Protein AF-A0A7C7J4L9-F1 (afdb_monomer_lite)

Foldseek 3Di:
DDWDQDDDPDDDPPDPTDDDDDDPDPVVVVCVCPPPVCVVVVVVVVVVDDDDDDDDDDDD

Secondary structure (DSSP, 8-state):
-EE-PPP--SS----S--EE---S-HHHHHHHHT-TTTHHHHHHHHHH--------PPP-

Radius of gyration: 13.45 Å; chains: 1; bounding box: 27×20×36 Å

Structure (mmCIF, N/CA/C/O backbone):
data_AF-A0A7C7J4L9-F1
#
_entry.id   AF-A0A7C7J4L9-F1
#
loop_
_atom_site.group_PDB
_atom_site.id
_atom_site.type_symbol
_atom_site.label_atom_id
_atom_site.label_alt_id
_atom_site.label_comp_id
_atom_site.label_asym_id
_atom_site.label_entity_id
_atom_site.label_seq_id
_atom_site.pdbx_PDB_ins_code
_atom_site.Cartn_x
_atom_site.Cartn_y
_atom_site.Cartn_z
_atom_site.occupancy
_atom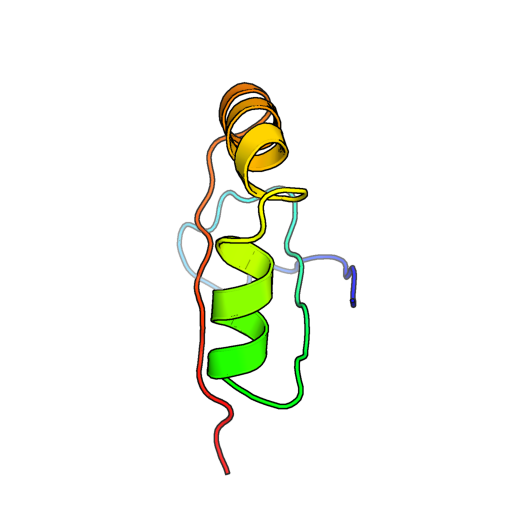_site.B_iso_or_equ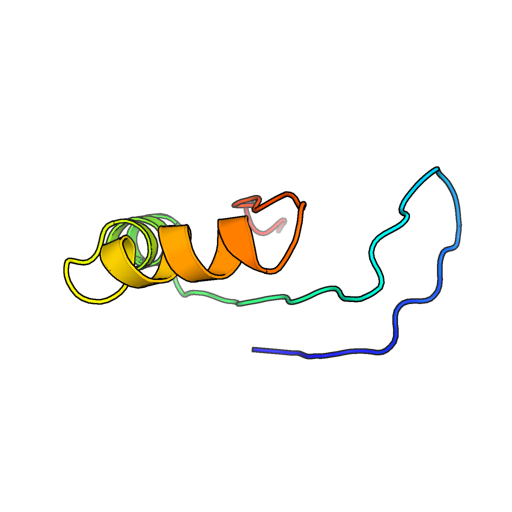iv
_atom_site.auth_seq_id
_atom_site.auth_comp_id
_atom_site.auth_asym_id
_atom_site.auth_atom_id
_atom_site.pdbx_PDB_model_num
ATOM 1 N N . MET A 1 1 ? 2.530 -12.046 0.682 1.00 63.59 1 MET A N 1
ATOM 2 C CA . MET A 1 1 ? 3.499 -10.998 0.279 1.00 63.59 1 MET A CA 1
ATOM 3 C C . MET A 1 1 ? 4.429 -11.599 -0.755 1.00 63.59 1 MET A C 1
ATOM 5 O O . MET A 1 1 ? 5.165 -12.516 -0.412 1.00 63.59 1 MET A O 1
ATOM 9 N N . VAL A 1 2 ? 4.404 -11.098 -1.986 1.00 69.56 2 VAL A N 1
ATOM 10 C CA . VAL A 1 2 ? 5.381 -11.485 -3.014 1.00 69.56 2 VAL A CA 1
ATOM 11 C C . VAL A 1 2 ? 6.382 -10.342 -3.178 1.00 69.56 2 VAL A C 1
ATOM 13 O O . VAL A 1 2 ? 5.995 -9.175 -3.272 1.00 69.56 2 VAL A O 1
ATOM 16 N N . ARG A 1 3 ? 7.677 -10.674 -3.172 1.00 69.06 3 ARG A N 1
ATOM 17 C CA . ARG A 1 3 ? 8.756 -9.780 -3.611 1.00 69.06 3 ARG A CA 1
ATOM 18 C C . ARG A 1 3 ? 9.329 -10.365 -4.893 1.00 69.06 3 ARG A C 1
ATOM 20 O O . ARG A 1 3 ? 9.815 -11.491 -4.869 1.00 69.06 3 ARG A O 1
ATOM 27 N N . GLY A 1 4 ? 9.245 -9.617 -5.985 1.00 68.62 4 GLY A N 1
ATOM 28 C CA . GLY A 1 4 ? 9.754 -10.025 -7.292 1.00 68.62 4 GLY A CA 1
ATOM 29 C C . GLY A 1 4 ? 10.768 -9.023 -7.827 1.00 68.62 4 GLY A C 1
ATOM 30 O O . GLY A 1 4 ? 10.756 -7.854 -7.432 1.00 68.62 4 GLY A O 1
ATOM 31 N N . ALA A 1 5 ? 11.639 -9.490 -8.722 1.00 77.31 5 ALA A N 1
ATOM 32 C CA . ALA A 1 5 ? 12.407 -8.593 -9.574 1.00 77.31 5 ALA A CA 1
ATOM 33 C C . ALA A 1 5 ? 11.433 -7.795 -10.452 1.00 77.31 5 ALA A C 1
ATOM 35 O O . ALA A 1 5 ? 10.438 -8.338 -10.932 1.00 77.31 5 ALA A O 1
ATOM 36 N N . VAL A 1 6 ? 11.704 -6.503 -10.619 1.00 80.56 6 VAL A N 1
ATOM 37 C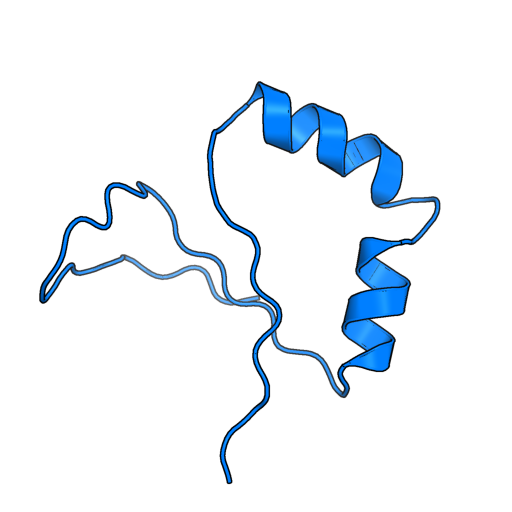 CA . VAL A 1 6 ? 10.876 -5.618 -11.439 1.00 80.56 6 VAL A CA 1
ATOM 38 C C . VAL A 1 6 ? 11.551 -5.450 -12.790 1.00 80.56 6 VAL A C 1
ATOM 40 O O . VAL A 1 6 ? 12.662 -4.931 -12.859 1.00 80.56 6 VAL A O 1
ATOM 43 N N . GLU A 1 7 ? 10.867 -5.858 -13.854 1.00 86.12 7 GLU A N 1
ATOM 44 C CA . GLU A 1 7 ? 11.236 -5.508 -15.222 1.00 86.12 7 GLU A CA 1
ATOM 45 C C . GLU A 1 7 ? 10.334 -4.370 -15.693 1.00 86.12 7 GLU A C 1
ATOM 47 O O . GLU A 1 7 ? 9.106 -4.482 -15.697 1.00 86.12 7 GLU A O 1
ATOM 52 N N . LYS A 1 8 ? 10.942 -3.237 -16.044 1.00 85.38 8 LYS A N 1
ATOM 53 C CA . LYS A 1 8 ? 10.199 -2.082 -16.539 1.00 85.38 8 LYS A CA 1
ATOM 54 C C . LYS A 1 8 ? 9.956 -2.249 -18.034 1.00 85.38 8 LYS A C 1
ATOM 56 O O . LYS A 1 8 ? 10.898 -2.142 -18.811 1.00 85.38 8 LYS A O 1
ATOM 61 N N . LEU A 1 9 ? 8.697 -2.444 -18.416 1.00 89.94 9 LEU A N 1
ATOM 62 C CA . LEU A 1 9 ? 8.301 -2.533 -19.822 1.00 89.94 9 LEU A CA 1
ATOM 63 C C . LEU A 1 9 ? 8.121 -1.140 -20.445 1.00 89.94 9 LEU A C 1
ATOM 65 O O . LEU A 1 9 ? 8.679 -0.865 -21.500 1.00 89.94 9 LEU A O 1
ATOM 69 N N . GLU A 1 10 ? 7.412 -0.231 -19.765 1.00 88.31 10 GLU A N 1
ATOM 70 C CA . GLU A 1 10 ? 7.131 1.134 -20.235 1.00 88.31 10 GLU A CA 1
ATOM 71 C C . GLU A 1 10 ? 6.999 2.127 -19.056 1.00 88.31 10 GLU A C 1
ATOM 73 O O . GLU A 1 10 ? 6.865 1.730 -17.895 1.00 88.31 10 GLU A O 1
ATOM 78 N N . GLY A 1 11 ? 7.035 3.436 -19.344 1.00 86.62 11 GLY A N 1
ATOM 79 C CA . GLY A 1 11 ? 6.789 4.512 -18.374 1.00 86.62 11 GLY A CA 1
ATOM 80 C C . GLY A 1 11 ? 7.992 4.951 -17.522 1.00 86.62 11 GLY A C 1
ATOM 81 O O . GLY A 1 11 ? 9.143 4.558 -17.730 1.00 86.62 11 GLY A O 1
ATOM 82 N N . ASN A 1 12 ? 7.705 5.802 -16.532 1.00 83.38 12 ASN A N 1
ATOM 83 C CA . ASN A 1 12 ? 8.704 6.453 -15.674 1.00 83.38 12 ASN A CA 1
ATOM 84 C C . ASN A 1 12 ? 8.793 5.835 -14.273 1.00 83.38 12 ASN A C 1
ATOM 86 O O . ASN A 1 12 ? 9.182 6.511 -13.324 1.00 83.38 12 ASN A O 1
ATOM 90 N N . PHE A 1 13 ? 8.442 4.554 -14.131 1.00 82.75 13 PHE A N 1
ATOM 91 C CA . PHE A 1 13 ? 8.625 3.852 -12.865 1.00 82.75 13 PHE A CA 1
ATOM 92 C C . PHE A 1 13 ? 10.117 3.836 -12.500 1.00 82.75 13 PHE A C 1
ATOM 94 O O . PHE A 1 13 ? 10.926 3.175 -13.153 1.00 82.75 13 PHE A O 1
ATOM 101 N N . SER A 1 14 ? 10.481 4.620 -11.485 1.00 72.81 14 SER A N 1
ATOM 102 C CA . SER A 1 14 ? 11.843 4.743 -10.950 1.00 72.81 14 SER A CA 1
ATOM 103 C C . SER A 1 14 ? 12.066 3.863 -9.718 1.00 72.81 14 SER A C 1
ATOM 105 O O . SER A 1 14 ? 13.166 3.837 -9.166 1.00 72.81 14 SER A O 1
ATOM 107 N N . GLY A 1 15 ? 11.027 3.151 -9.270 1.00 69.19 15 GLY A N 1
ATOM 108 C CA . GLY A 1 15 ? 11.053 2.380 -8.039 1.00 69.19 15 GLY A CA 1
ATOM 109 C C . GLY A 1 15 ? 12.066 1.241 -8.103 1.00 69.19 15 GLY A C 1
ATOM 110 O O . GLY A 1 15 ? 11.937 0.317 -8.900 1.00 69.19 15 GLY A O 1
ATOM 111 N N . ALA A 1 16 ? 13.039 1.254 -7.190 1.00 74.62 16 ALA A N 1
ATOM 112 C CA . ALA A 1 16 ? 13.985 0.150 -7.016 1.00 74.62 16 ALA A CA 1
ATOM 113 C C . ALA A 1 16 ? 13.320 -1.131 -6.467 1.00 74.62 16 ALA A C 1
ATOM 115 O O . ALA A 1 16 ? 13.948 -2.187 -6.400 1.00 74.62 16 ALA A O 1
ATOM 116 N N . ARG A 1 17 ? 12.060 -1.042 -6.014 1.00 84.00 17 ARG A N 1
ATOM 117 C CA . ARG A 1 17 ? 11.355 -2.121 -5.325 1.00 84.00 17 ARG A CA 1
ATOM 118 C C . ARG A 1 17 ? 9.844 -2.032 -5.525 1.00 84.00 17 ARG A C 1
ATOM 120 O O . ARG A 1 17 ? 9.257 -0.976 -5.322 1.00 84.00 17 ARG A O 1
ATOM 127 N N . MET A 1 18 ? 9.221 -3.175 -5.809 1.00 87.50 18 MET A N 1
ATOM 128 C CA . MET A 1 18 ? 7.767 -3.360 -5.821 1.00 87.50 18 MET A CA 1
ATOM 129 C C . MET A 1 18 ? 7.372 -4.425 -4.790 1.00 87.50 18 MET A C 1
ATOM 131 O O . MET A 1 18 ? 8.070 -5.429 -4.622 1.00 87.50 18 MET A O 1
ATOM 135 N N . VAL A 1 19 ? 6.278 -4.197 -4.061 1.00 89.56 19 VAL A N 1
ATOM 136 C CA . VAL A 1 19 ? 5.744 -5.141 -3.067 1.00 89.56 19 VAL A CA 1
ATOM 137 C C . VAL A 1 19 ? 4.251 -5.300 -3.301 1.00 89.56 19 VAL A C 1
ATOM 139 O O . VAL A 1 19 ? 3.526 -4.311 -3.280 1.00 89.56 19 VAL A O 1
ATOM 142 N N . VAL A 1 20 ? 3.799 -6.544 -3.473 1.00 90.69 20 VAL A N 1
ATOM 143 C CA . VAL A 1 20 ? 2.374 -6.875 -3.602 1.00 90.69 20 VAL A CA 1
ATOM 144 C C . VAL A 1 20 ? 1.934 -7.687 -2.386 1.00 90.69 20 VAL A C 1
ATOM 146 O O . VAL A 1 20 ? 2.573 -8.679 -1.999 1.00 90.69 20 VAL A O 1
ATOM 149 N N . ILE A 1 21 ? 0.852 -7.234 -1.754 1.00 92.12 21 ILE A N 1
ATOM 150 C CA . ILE A 1 21 ? 0.239 -7.865 -0.585 1.00 92.12 21 ILE A CA 1
ATOM 151 C C . ILE A 1 21 ? -1.217 -8.149 -0.939 1.00 92.12 21 ILE A C 1
ATOM 153 O O . ILE A 1 21 ? -2.008 -7.228 -1.100 1.00 92.12 21 ILE A O 1
ATOM 157 N N . GLU A 1 22 ? -1.542 -9.429 -1.070 1.00 92.38 22 GLU A N 1
ATOM 158 C CA . GLU A 1 22 ? -2.916 -9.894 -1.218 1.00 92.38 22 GLU A CA 1
ATOM 159 C C . GLU A 1 22 ? -3.608 -9.925 0.148 1.00 92.38 22 GLU A C 1
ATOM 161 O O . GLU A 1 22 ? -2.976 -10.203 1.173 1.00 92.38 22 GLU A O 1
ATOM 166 N N . SER A 1 23 ? -4.900 -9.613 0.154 1.00 91.81 23 SER A N 1
ATOM 167 C CA . SER A 1 23 ? -5.746 -9.611 1.340 1.00 91.81 23 SER A CA 1
ATOM 168 C C . SER A 1 23 ? -7.158 -10.038 0.962 1.00 91.81 23 SER A C 1
ATOM 170 O O . SER A 1 23 ? -7.616 -9.743 -0.139 1.00 91.81 23 SER A O 1
ATOM 172 N N . ASP A 1 24 ? -7.861 -10.665 1.902 1.00 91.19 24 ASP A N 1
ATOM 173 C CA . ASP A 1 24 ? -9.200 -11.227 1.689 1.00 91.19 24 ASP A CA 1
ATOM 174 C C . ASP A 1 24 ? -10.258 -10.176 1.314 1.00 91.19 24 ASP A C 1
ATOM 176 O O . ASP A 1 24 ? -11.297 -10.498 0.743 1.00 91.19 24 ASP A O 1
ATOM 180 N N . SER A 1 25 ? -10.048 -8.909 1.689 1.00 93.38 25 SER A N 1
ATOM 181 C CA . SER A 1 25 ? -10.986 -7.819 1.403 1.00 93.38 25 SER A CA 1
ATOM 182 C C . SER A 1 25 ? -10.336 -6.443 1.524 1.00 93.38 25 SER A C 1
ATOM 184 O O . SER A 1 25 ? -9.368 -6.250 2.262 1.00 93.38 25 SER A O 1
ATOM 186 N N . LYS A 1 26 ? -10.944 -5.434 0.889 1.00 93.25 26 LYS A N 1
ATOM 187 C CA . LYS A 1 26 ? -10.537 -4.028 1.058 1.00 93.25 26 LYS A CA 1
ATOM 188 C C . LYS A 1 26 ? -10.585 -3.572 2.516 1.00 93.25 26 LYS A C 1
ATOM 190 O O . LYS A 1 26 ? -9.735 -2.801 2.953 1.00 93.25 26 LYS A O 1
ATOM 195 N N . ASP A 1 27 ? -11.570 -4.038 3.281 1.00 95.25 27 ASP A N 1
ATOM 196 C CA . ASP A 1 27 ? -11.704 -3.647 4.684 1.00 95.25 27 ASP A CA 1
ATOM 197 C C . ASP A 1 27 ? -10.580 -4.223 5.544 1.00 95.25 27 ASP A C 1
ATOM 199 O O . ASP A 1 27 ? -10.126 -3.559 6.474 1.00 95.25 27 ASP A O 1
ATOM 203 N N . ALA A 1 28 ? -10.080 -5.419 5.218 1.00 94.81 28 ALA A N 1
ATOM 204 C CA . ALA A 1 28 ? -8.895 -5.966 5.869 1.00 94.81 28 ALA A CA 1
ATOM 205 C C . ALA A 1 28 ? -7.650 -5.110 5.583 1.00 94.81 28 ALA A C 1
ATOM 207 O O . ALA A 1 28 ? -6.911 -4.796 6.518 1.00 94.81 28 ALA A O 1
ATOM 208 N N . VAL A 1 29 ? -7.472 -4.637 4.343 1.00 95.19 29 VAL A N 1
ATOM 209 C CA . VAL A 1 29 ? -6.383 -3.706 3.989 1.00 95.19 29 VAL A CA 1
ATOM 210 C C . VAL A 1 29 ? -6.492 -2.402 4.778 1.00 95.19 29 VAL A C 1
ATOM 212 O O . VAL A 1 29 ? -5.500 -1.951 5.351 1.00 95.19 29 VAL A O 1
ATOM 215 N N . LYS A 1 30 ? -7.691 -1.811 4.866 1.00 95.12 30 LYS A N 1
ATOM 216 C CA . LYS A 1 30 ? -7.911 -0.577 5.638 1.00 95.12 30 LYS A CA 1
ATOM 217 C C . LYS A 1 30 ? -7.602 -0.773 7.117 1.00 95.12 30 LYS A C 1
ATOM 219 O O . LYS A 1 30 ? -6.837 0.011 7.667 1.00 95.12 30 LYS A O 1
ATOM 224 N N . ARG A 1 31 ? -8.142 -1.832 7.736 1.00 96.81 31 ARG A N 1
ATOM 225 C CA . ARG A 1 31 ? -7.887 -2.151 9.152 1.00 96.81 31 ARG A CA 1
ATOM 226 C C . ARG A 1 31 ? -6.400 -2.317 9.436 1.00 96.81 31 ARG A C 1
ATOM 228 O O . ARG A 1 31 ? -5.930 -1.828 10.454 1.00 96.81 31 ARG A O 1
ATOM 235 N N . TRP A 1 32 ? -5.670 -2.981 8.541 1.00 95.56 32 TRP A N 1
ATOM 236 C CA . TRP A 1 32 ? -4.223 -3.121 8.660 1.00 95.56 32 TRP A CA 1
ATOM 237 C C . TRP A 1 32 ? -3.502 -1.775 8.518 1.00 95.56 32 TRP A C 1
ATOM 239 O O . TRP A 1 32 ? -2.686 -1.431 9.367 1.00 95.56 32 TRP A O 1
ATOM 249 N N . TYR A 1 33 ? -3.821 -0.986 7.489 1.00 95.94 33 TYR A N 1
ATOM 250 C CA . TYR A 1 3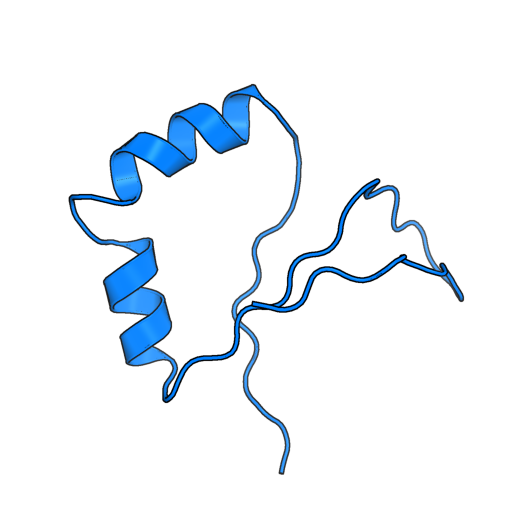3 ? -3.133 0.280 7.229 1.00 95.94 33 TYR A CA 1
ATOM 251 C C . TYR A 1 33 ? -3.355 1.319 8.339 1.00 95.94 33 TYR A C 1
ATOM 253 O O . TYR A 1 33 ? -2.465 2.119 8.625 1.00 95.94 33 TYR A O 1
ATOM 261 N N . THR A 1 34 ? -4.527 1.301 8.979 1.00 96.50 34 THR A N 1
ATOM 262 C CA . THR A 1 34 ? -4.877 2.200 10.089 1.00 96.50 34 THR A CA 1
ATOM 263 C C . THR A 1 34 ? -4.682 1.569 11.468 1.00 96.50 34 THR A C 1
ATOM 265 O O . THR A 1 34 ? -5.180 2.124 12.446 1.00 96.50 34 THR A O 1
ATOM 268 N N . SER A 1 35 ? -4.027 0.408 11.579 1.00 97.19 35 SER A N 1
ATOM 269 C CA . SER A 1 35 ? -3.845 -0.252 12.874 1.00 97.19 35 SER A CA 1
ATOM 270 C C . SER A 1 35 ? -2.886 0.533 13.769 1.00 97.19 35 SER A C 1
ATOM 272 O O . SER A 1 35 ? -1.921 1.137 13.293 1.00 97.19 35 SER A O 1
ATOM 274 N N . GLU A 1 36 ? -3.117 0.488 15.083 1.00 97.44 36 GLU A N 1
ATOM 275 C CA . GLU A 1 36 ? -2.243 1.14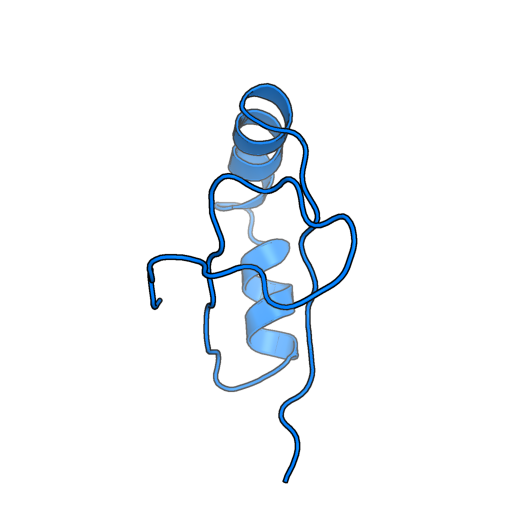4 16.068 1.00 97.44 36 GLU A CA 1
ATOM 276 C C . GLU A 1 36 ? -0.793 0.646 15.976 1.00 97.44 36 GLU A C 1
ATOM 278 O O . GLU A 1 36 ? 0.146 1.406 16.195 1.00 97.44 36 GLU A O 1
ATOM 283 N N . GLU A 1 37 ? -0.611 -0.613 15.575 1.00 96.69 37 GLU A N 1
ATOM 284 C CA . GLU A 1 37 ? 0.697 -1.232 15.377 1.00 96.69 37 GLU A CA 1
ATOM 285 C C . GLU A 1 37 ? 1.406 -0.732 14.107 1.00 96.69 37 GLU A C 1
ATOM 287 O O . GLU A 1 37 ? 2.627 -0.568 14.103 1.00 96.69 37 GLU A O 1
ATOM 292 N N . TYR A 1 38 ? 0.671 -0.476 13.016 1.00 95.88 38 TYR A N 1
ATOM 293 C CA . TYR A 1 38 ? 1.268 -0.136 11.719 1.00 95.88 38 TYR A CA 1
ATOM 294 C C . TYR A 1 38 ? 1.431 1.371 11.493 1.00 95.88 38 TYR A C 1
ATOM 296 O O . TYR A 1 38 ? 2.415 1.802 10.885 1.00 95.88 38 TYR A O 1
ATOM 304 N N . VAL A 1 39 ? 0.522 2.192 12.022 1.00 96.56 39 VAL A N 1
ATOM 305 C CA . VAL A 1 39 ? 0.574 3.661 11.925 1.00 96.56 39 VAL A CA 1
ATOM 306 C C . VAL A 1 39 ? 1.940 4.262 12.304 1.00 96.56 39 VAL A C 1
ATOM 308 O O . VAL A 1 39 ? 2.448 5.077 11.526 1.00 96.56 39 VAL A O 1
ATOM 311 N N . PRO A 1 40 ? 2.601 3.891 13.422 1.00 96.12 40 PRO A N 1
ATOM 312 C CA . PRO A 1 40 ? 3.921 4.440 13.738 1.00 96.12 40 PRO A CA 1
ATOM 313 C C . PRO A 1 40 ? 4.995 4.048 12.708 1.00 96.12 40 PRO A C 1
ATOM 315 O O . PRO A 1 40 ? 5.917 4.827 12.457 1.00 96.12 40 PRO A O 1
ATOM 318 N N . LEU A 1 41 ? 4.860 2.890 12.051 1.00 96.25 41 LEU A N 1
ATOM 319 C CA . LEU A 1 41 ? 5.814 2.394 11.052 1.00 96.25 41 LEU A CA 1
ATOM 320 C C . LEU A 1 41 ? 5.724 3.145 9.717 1.00 96.25 41 LEU A C 1
ATOM 322 O O . LEU A 1 41 ? 6.710 3.203 8.978 1.00 96.25 41 LEU A O 1
ATOM 326 N N . ILE A 1 42 ? 4.579 3.765 9.413 1.00 95.38 42 ILE A N 1
ATOM 327 C CA . ILE A 1 42 ? 4.403 4.585 8.205 1.00 95.38 42 ILE A CA 1
ATOM 328 C C . ILE A 1 42 ? 5.420 5.731 8.179 1.00 95.38 42 ILE A C 1
ATOM 330 O O . ILE A 1 42 ? 6.041 5.961 7.141 1.00 95.38 42 ILE A O 1
ATOM 334 N N . LYS A 1 43 ? 5.644 6.402 9.318 1.00 94.06 43 LYS A N 1
ATOM 335 C CA . LYS A 1 43 ? 6.598 7.520 9.413 1.00 94.06 43 LYS A CA 1
ATOM 336 C C . LYS A 1 43 ? 8.029 7.076 9.123 1.00 94.06 43 LYS A C 1
ATOM 338 O O . LYS A 1 43 ? 8.736 7.741 8.375 1.00 94.06 43 LYS A O 1
ATOM 343 N N . ILE A 1 44 ? 8.430 5.928 9.669 1.00 95.19 44 ILE A N 1
ATOM 344 C CA . ILE A 1 44 ? 9.762 5.354 9.435 1.00 95.19 44 ILE A CA 1
ATOM 345 C C . ILE A 1 44 ? 9.934 5.027 7.946 1.00 95.19 44 ILE A C 1
ATOM 347 O O . ILE A 1 44 ? 10.945 5.377 7.343 1.00 95.19 44 ILE A O 1
ATOM 351 N N . ARG A 1 45 ? 8.921 4.409 7.325 1.00 94.12 45 ARG A N 1
ATOM 352 C CA . ARG A 1 45 ? 8.940 4.084 5.892 1.00 94.12 45 ARG A CA 1
ATOM 353 C C . ARG A 1 45 ? 9.064 5.333 5.016 1.00 94.12 45 ARG A C 1
ATOM 355 O O . ARG A 1 45 ? 9.843 5.313 4.071 1.00 94.12 45 ARG A O 1
ATOM 362 N N . GLN A 1 46 ? 8.317 6.390 5.324 1.00 94.44 46 GLN A N 1
ATOM 363 C CA . GLN A 1 46 ? 8.353 7.649 4.569 1.00 94.44 46 GLN A CA 1
ATOM 364 C C . GLN A 1 46 ? 9.702 8.369 4.695 1.00 94.44 46 GLN A C 1
ATOM 366 O O . GLN A 1 46 ? 10.145 8.993 3.743 1.00 94.44 46 GLN A O 1
ATOM 371 N N . GLN A 1 47 ? 10.383 8.259 5.839 1.00 95.50 47 GLN A N 1
ATOM 372 C CA . GLN A 1 47 ? 11.735 8.811 6.006 1.00 95.50 47 GLN A CA 1
ATOM 373 C C . GLN A 1 47 ? 12.801 8.019 5.239 1.00 95.50 47 GLN A C 1
ATOM 375 O O . GLN A 1 47 ? 13.823 8.578 4.853 1.00 95.50 47 GLN A O 1
ATOM 380 N N . ALA A 1 48 ? 12.588 6.716 5.051 1.00 92.81 48 ALA A N 1
ATOM 381 C CA . ALA A 1 48 ? 13.551 5.831 4.404 1.00 92.81 48 ALA A CA 1
ATOM 382 C C . ALA A 1 48 ? 13.425 5.797 2.872 1.00 92.81 48 ALA A C 1
ATOM 384 O O . ALA A 1 48 ? 14.355 5.356 2.197 1.00 92.81 48 ALA A O 1
ATOM 385 N N . SER A 1 49 ? 12.275 6.193 2.320 1.00 89.31 49 SER A N 1
ATOM 386 C CA . SER A 1 49 ? 12.012 6.124 0.882 1.00 89.31 49 SER A CA 1
ATOM 387 C C . SER A 1 49 ? 10.802 6.955 0.474 1.00 89.31 49 SER A C 1
ATOM 389 O O . SER A 1 49 ? 9.760 6.881 1.131 1.00 89.31 49 SER A O 1
ATOM 391 N N . ASP A 1 50 ? 10.902 7.598 -0.685 1.00 88.88 50 ASP A N 1
ATOM 392 C CA . ASP A 1 50 ? 9.748 8.106 -1.418 1.00 88.88 50 ASP A CA 1
ATOM 393 C C . ASP A 1 50 ? 9.076 6.970 -2.195 1.00 88.88 50 ASP A C 1
ATOM 395 O O . ASP A 1 50 ? 9.740 6.097 -2.764 1.00 88.88 50 ASP A O 1
ATOM 399 N N . GLY A 1 51 ? 7.746 6.965 -2.222 1.00 88.94 51 GLY A N 1
ATOM 400 C CA . GLY A 1 51 ? 6.998 5.996 -3.009 1.00 88.94 51 GLY A CA 1
ATOM 401 C C . GLY A 1 51 ? 5.506 6.006 -2.730 1.00 88.94 51 GLY A C 1
ATOM 402 O O . GLY A 1 51 ? 5.038 6.498 -1.700 1.00 88.94 51 GLY A O 1
ATOM 403 N N . ASP A 1 52 ? 4.774 5.394 -3.652 1.00 89.62 52 ASP A N 1
ATOM 404 C CA . ASP A 1 52 ? 3.324 5.299 -3.606 1.00 89.62 52 ASP A CA 1
ATOM 405 C C . ASP A 1 52 ? 2.868 3.985 -2.963 1.00 89.62 52 ASP A C 1
ATOM 407 O O . ASP A 1 52 ? 3.450 2.918 -3.174 1.00 89.62 52 ASP A O 1
ATOM 411 N N . ILE A 1 53 ? 1.790 4.060 -2.183 1.00 91.56 53 ILE A N 1
ATOM 412 C CA . ILE A 1 53 ? 1.029 2.890 -1.739 1.00 91.56 53 ILE A CA 1
ATOM 413 C C . ILE A 1 53 ? -0.374 3.017 -2.304 1.00 91.56 53 ILE A C 1
ATOM 415 O O . ILE A 1 53 ? -1.076 3.990 -2.040 1.00 91.56 53 ILE A O 1
ATOM 419 N N . LEU A 1 54 ? -0.777 2.001 -3.057 1.00 92.31 54 LEU A N 1
ATOM 420 C CA . LEU A 1 54 ? -2.064 1.941 -3.725 1.00 92.31 54 LEU A CA 1
ATOM 421 C C . LEU A 1 54 ? -2.823 0.719 -3.212 1.00 92.31 54 LEU A C 1
ATOM 423 O O . LEU A 1 54 ? -2.267 -0.375 -3.123 1.00 92.31 54 LEU A O 1
ATOM 427 N N . MET A 1 55 ? -4.097 0.913 -2.885 1.00 93.75 55 MET A N 1
ATOM 428 C CA . MET A 1 55 ? -5.039 -0.185 -2.703 1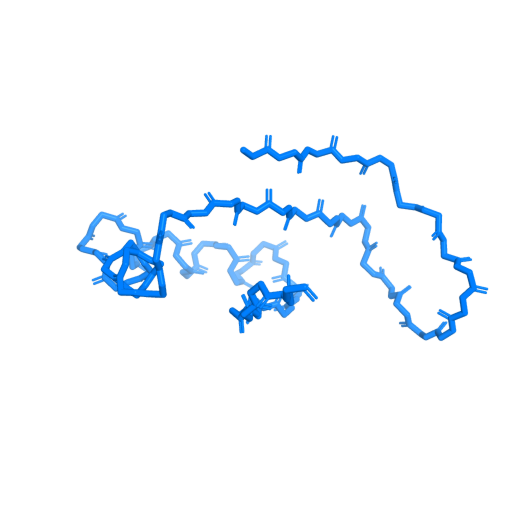.00 93.75 55 MET A CA 1
ATOM 429 C C . MET A 1 55 ? -5.790 -0.354 -4.018 1.00 93.75 55 MET A C 1
ATOM 431 O O . MET A 1 55 ? -6.406 0.595 -4.499 1.00 93.75 55 MET A O 1
ATOM 435 N N . VAL A 1 56 ? -5.708 -1.548 -4.593 1.00 91.88 56 VAL A N 1
ATOM 436 C CA . VAL A 1 56 ? -6.312 -1.873 -5.886 1.00 91.88 56 VAL A CA 1
ATOM 437 C C . VAL A 1 56 ? -7.293 -3.016 -5.685 1.00 91.88 56 VAL A C 1
ATOM 439 O O . VAL A 1 56 ? -7.030 -3.937 -4.911 1.00 91.88 56 VAL A O 1
ATOM 442 N N . ASP A 1 57 ? -8.423 -2.940 -6.375 1.00 89.38 57 ASP A N 1
ATOM 443 C CA . ASP A 1 57 ? -9.408 -4.012 -6.383 1.00 89.38 57 ASP A CA 1
ATOM 444 C C . ASP A 1 57 ? -8.961 -5.140 -7.304 1.00 89.38 57 ASP A C 1
ATOM 446 O O . ASP A 1 57 ? -8.408 -4.894 -8.376 1.00 89.38 57 ASP A O 1
ATOM 450 N N . GLY A 1 58 ? -9.243 -6.379 -6.901 1.00 82.81 58 GLY A N 1
ATOM 451 C CA . GLY A 1 58 ? -9.137 -7.514 -7.809 1.00 82.81 58 GLY A CA 1
ATOM 452 C C . GLY A 1 58 ? -10.093 -7.334 -8.986 1.00 82.81 58 GLY A C 1
ATOM 453 O O . GLY A 1 58 ? -11.229 -6.891 -8.810 1.00 82.81 58 GLY A O 1
ATOM 454 N N . VAL A 1 59 ? -9.625 -7.680 -10.180 1.00 76.94 59 VAL A N 1
ATOM 455 C CA . VAL A 1 59 ? -10.487 -7.848 -11.352 1.00 76.94 59 VAL A CA 1
ATOM 456 C C . VAL A 1 59 ? -10.971 -9.295 -11.399 1.00 76.94 59 VAL A C 1
ATOM 458 O O . VAL A 1 59 ? -10.254 -10.196 -10.960 1.00 76.94 59 VAL A O 1
ATOM 461 N N . GLN A 1 60 ? -12.198 -9.495 -11.881 1.00 55.72 60 GLN A N 1
ATOM 462 C CA . GLN A 1 60 ? -12.778 -10.819 -12.112 1.00 55.72 60 GLN A CA 1
ATOM 463 C C . GLN A 1 60 ? -12.392 -11.346 -13.494 1.00 55.72 60 GLN A C 1
ATOM 465 O O . GLN A 1 60 ? -12.350 -10.522 -14.436 1.00 55.72 60 GLN A O 1
#

pLDDT: mean 88.13, std 9.47, range [55.72, 97.44]

Sequence (60 aa):
MVRGAVEKLEGNFSGARMVVIESDSKDAVKRWYTSEEYVPLIKIRQQASDGDILMVDGVQ